Protein AF-A0A914NTS7-F1 (afdb_monomer)

Sequence (87 aa):
MPKLISSTEFYELSAQFGQFNYRVAKMTIVDRLICIGIFKSLPVFPKLDINDQVIILKYVALAVSMLGSYYCAYKLGSCTLMRKDGF

InterPro domains:
  IPR000536 Nuclear hormone receptor, ligand-binding domain [PF00104] (32-84)
  IPR000536 Nuclear hormone receptor, ligand-binding domain [PS51843] (1-87)
  IPR035500 Nuclear hormone receptor-like domain superfamily [G3DSA:1.10.565.10] (24-87)
  IPR035500 Nuclear hormone receptor-like domain superfamily [SSF48508] (27-86)

Nearest PDB structures (foldseek):
  4mdd-assembly1_B  TM=6.343E-01  e=2.785E-01  Homo sapiens
  4log-assembly1_A  TM=7.601E-01  e=8.566E-01  Escherichia coli O104:H4 str. 2009EL-2071

Solvent-accessible surface area (backbone atoms only — not comparable to full-atom values): 5095 Å² total; per-residue (Å²): 130,85,79,83,72,51,73,67,57,50,49,50,50,50,51,50,50,51,51,46,52,52,52,52,53,51,49,54,50,51,40,44,52,51,40,51,52,57,47,60,68,38,94,62,50,73,75,46,54,72,67,57,47,52,53,51,48,70,72,44,29,64,59,50,40,50,52,52,37,52,51,51,17,60,76,68,71,42,95,45,77,67,76,77,91,76,123

Secondary structure (DSSP, 8-state):
------HHHHHHHHHHHHHHHHHHHHHHHHHHHHHHHHHHTSSSGGGS-HHHHHHHHHHHHHHHHHHHHHHHHHHTT-SSSS-STT-

Structure (mmCIF, N/CA/C/O backbone):
data_AF-A0A914NTS7-F1
#
_entry.id   AF-A0A914NTS7-F1
#
loop_
_atom_site.group_PDB
_atom_site.id
_atom_site.type_symbol
_atom_site.label_atom_id
_atom_site.label_alt_id
_atom_site.label_comp_id
_atom_site.label_asym_id
_atom_site.label_entity_id
_atom_site.label_seq_id
_atom_site.pdbx_PDB_ins_code
_atom_site.Cartn_x
_atom_site.Cartn_y
_atom_site.Cartn_z
_atom_site.occupancy
_atom_site.B_iso_or_equiv
_atom_site.auth_seq_id
_atom_site.auth_comp_id
_atom_site.auth_asym_id
_atom_site.auth_atom_id
_atom_site.pdbx_PDB_model_num
ATOM 1 N N . MET A 1 1 ? 35.017 18.658 -17.237 1.00 38.44 1 MET A N 1
ATOM 2 C CA . MET A 1 1 ? 34.158 19.550 -18.046 1.00 38.44 1 MET A CA 1
ATOM 3 C C . MET A 1 1 ? 32.739 19.001 -18.020 1.00 38.44 1 MET A C 1
ATOM 5 O O . MET A 1 1 ? 32.581 17.843 -18.397 1.00 38.44 1 MET A O 1
ATOM 9 N N . PRO A 1 2 ? 31.733 19.747 -17.535 1.00 48.38 2 PRO A N 1
ATOM 10 C CA . PRO A 1 2 ? 30.341 19.327 -17.677 1.00 48.38 2 PRO A CA 1
ATOM 11 C C . PRO A 1 2 ? 29.985 19.309 -19.172 1.00 48.38 2 PRO A C 1
ATOM 13 O O . PRO A 1 2 ? 30.273 20.268 -19.887 1.00 48.38 2 PRO A O 1
ATOM 16 N N . LYS A 1 3 ? 29.435 18.193 -19.662 1.00 58.81 3 LYS A N 1
ATOM 17 C CA . LYS A 1 3 ? 28.971 18.074 -21.051 1.00 58.81 3 LYS A CA 1
ATOM 18 C C . LYS A 1 3 ? 27.770 19.008 -21.236 1.00 58.81 3 LYS A C 1
ATOM 20 O O . LYS A 1 3 ? 26.776 18.845 -20.534 1.00 58.81 3 LYS A O 1
ATOM 25 N N . LEU A 1 4 ? 27.869 19.977 -22.149 1.00 58.34 4 LEU A N 1
ATOM 26 C CA . LEU A 1 4 ? 26.712 20.751 -22.603 1.00 58.34 4 LEU A CA 1
ATOM 27 C C . LEU A 1 4 ? 25.794 19.804 -23.380 1.00 58.34 4 LEU A C 1
ATOM 29 O O . LEU A 1 4 ? 26.149 19.340 -24.459 1.00 58.34 4 LEU A O 1
ATOM 33 N N . ILE A 1 5 ? 24.653 19.487 -22.781 1.00 70.62 5 ILE A N 1
ATOM 34 C CA . ILE A 1 5 ? 23.591 18.693 -23.397 1.00 70.62 5 ILE A CA 1
ATOM 35 C C . ILE A 1 5 ? 22.918 19.583 -24.447 1.00 70.62 5 ILE A C 1
ATOM 37 O O . ILE A 1 5 ? 22.679 20.766 -24.184 1.00 70.62 5 ILE A O 1
ATOM 41 N N . SER A 1 6 ? 22.650 19.051 -25.641 1.00 74.81 6 SER A N 1
ATOM 42 C CA . SER A 1 6 ? 21.948 19.817 -26.676 1.00 74.81 6 SER A CA 1
ATOM 43 C C . SER A 1 6 ? 20.526 20.171 -26.219 1.00 74.81 6 SER A C 1
ATOM 45 O O . SER A 1 6 ? 19.934 19.482 -25.388 1.00 74.81 6 SER A O 1
ATOM 47 N N . SER A 1 7 ? 19.948 21.254 -26.748 1.00 59.59 7 SER A N 1
ATOM 48 C CA . SER A 1 7 ? 18.579 21.659 -26.397 1.00 59.59 7 SER A CA 1
ATOM 49 C C . SER A 1 7 ? 17.567 20.540 -26.662 1.00 59.59 7 SER A C 1
ATOM 51 O O . SER A 1 7 ? 16.687 20.308 -25.839 1.00 59.59 7 SER A O 1
ATOM 53 N N . THR A 1 8 ? 17.730 19.797 -27.756 1.00 66.44 8 THR A N 1
ATOM 54 C CA . THR A 1 8 ? 16.886 18.653 -28.118 1.00 66.44 8 THR A CA 1
ATOM 55 C C . THR A 1 8 ? 16.970 17.527 -27.087 1.00 66.44 8 THR A C 1
ATOM 57 O O . THR A 1 8 ? 15.939 17.073 -26.600 1.00 66.44 8 THR A O 1
ATOM 60 N N . GLU A 1 9 ? 18.179 17.146 -26.664 1.00 62.34 9 GLU A N 1
ATOM 61 C CA . GLU A 1 9 ? 18.384 16.131 -25.619 1.00 62.34 9 GLU A CA 1
ATOM 62 C C . GLU A 1 9 ? 17.844 16.588 -24.254 1.00 62.34 9 GLU A C 1
ATOM 64 O O . GLU A 1 9 ? 17.299 15.779 -23.509 1.00 62.34 9 GLU A O 1
ATOM 69 N N . PHE A 1 10 ? 17.940 17.881 -23.919 1.00 61.91 10 PHE A N 1
ATOM 70 C CA . PHE A 1 10 ? 17.346 18.434 -22.696 1.00 61.91 10 PHE A CA 1
ATOM 71 C C . PHE A 1 10 ? 15.814 18.348 -22.715 1.00 61.91 10 PHE A C 1
ATOM 73 O O . PHE A 1 10 ? 15.203 17.990 -21.704 1.00 61.91 10 PHE A O 1
ATOM 80 N N . TYR A 1 11 ? 15.185 18.649 -23.854 1.00 53.50 11 TYR A N 1
ATOM 81 C CA . TYR A 1 11 ? 13.736 18.529 -24.024 1.00 53.50 11 TYR A CA 1
ATOM 82 C C . TYR A 1 11 ? 13.272 17.072 -23.985 1.00 53.50 11 TYR A C 1
ATOM 84 O O . TYR A 1 11 ? 12.276 16.781 -23.328 1.00 53.50 11 TYR A O 1
ATOM 92 N N . GLU A 1 12 ? 14.002 16.153 -24.616 1.00 58.00 12 GLU A N 1
ATOM 93 C CA . GLU A 1 12 ? 13.702 14.719 -24.560 1.00 58.00 12 GLU A CA 1
ATOM 94 C C . GLU A 1 12 ? 13.854 14.163 -23.144 1.00 58.00 12 GLU A C 1
ATOM 96 O O . GLU A 1 12 ? 12.951 13.474 -22.668 1.00 58.00 12 GLU A O 1
ATOM 101 N N . LEU A 1 13 ? 14.923 14.530 -22.423 1.00 60.28 13 LEU A N 1
ATOM 102 C CA . LEU A 1 13 ? 15.077 14.174 -21.012 1.00 60.28 13 LEU A CA 1
ATOM 103 C C . LEU A 1 13 ? 13.928 14.739 -20.178 1.00 60.28 13 LEU A C 1
ATOM 105 O O . LEU A 1 13 ? 13.343 14.018 -19.381 1.00 60.28 13 LEU A O 1
ATOM 109 N N . SER A 1 14 ? 13.572 16.009 -20.370 1.00 55.19 14 SER A N 1
ATOM 110 C CA . SER A 1 14 ? 12.501 16.669 -19.613 1.00 55.19 14 SER A CA 1
ATOM 111 C C . SER A 1 14 ? 11.126 16.057 -19.901 1.00 55.19 14 SER A C 1
ATOM 113 O O . SER A 1 14 ? 10.326 15.876 -18.984 1.00 55.19 14 SER A O 1
ATOM 115 N N . ALA A 1 15 ? 10.857 15.678 -21.153 1.00 56.84 15 ALA A N 1
ATOM 116 C CA . ALA A 1 15 ? 9.639 14.981 -21.553 1.00 56.84 15 ALA A CA 1
ATOM 117 C C . ALA A 1 15 ? 9.590 13.554 -20.985 1.00 56.84 15 ALA A C 1
ATOM 119 O O . ALA A 1 15 ? 8.556 13.139 -20.460 1.00 56.84 15 ALA A O 1
ATOM 120 N N . GLN A 1 16 ? 10.711 12.827 -21.008 1.00 57.31 16 GLN A N 1
ATOM 121 C CA . GLN A 1 16 ? 10.836 11.513 -20.373 1.00 57.31 16 GLN A CA 1
ATOM 122 C C . GLN A 1 16 ? 10.694 11.603 -18.850 1.00 57.31 16 GLN A C 1
ATOM 124 O O . GLN A 1 16 ? 10.004 10.776 -18.261 1.00 57.31 16 GLN A O 1
ATOM 129 N N . PHE A 1 17 ? 11.250 12.633 -18.208 1.00 56.25 17 PHE A N 1
ATOM 130 C CA . PHE A 1 17 ? 11.067 12.912 -16.782 1.00 56.25 17 PHE A CA 1
ATOM 131 C C . PHE A 1 17 ? 9.615 13.267 -16.452 1.00 56.25 17 PHE A C 1
ATOM 133 O O . PHE A 1 17 ? 9.078 12.789 -15.456 1.00 56.25 17 PHE A O 1
ATOM 140 N N . GLY A 1 18 ? 8.946 14.059 -17.292 1.00 58.38 18 GLY A N 1
ATOM 141 C CA . GLY A 1 18 ? 7.523 14.369 -17.150 1.00 58.38 18 GLY A CA 1
ATOM 142 C C . GLY A 1 18 ? 6.646 13.119 -17.258 1.00 58.38 18 GLY A C 1
ATOM 143 O O . GLY A 1 18 ? 5.783 12.887 -16.410 1.00 58.38 18 GLY A O 1
ATOM 144 N N . GLN A 1 19 ? 6.912 12.263 -18.247 1.00 57.94 19 GLN A N 1
ATOM 145 C CA . GLN A 1 19 ? 6.228 10.978 -18.406 1.00 57.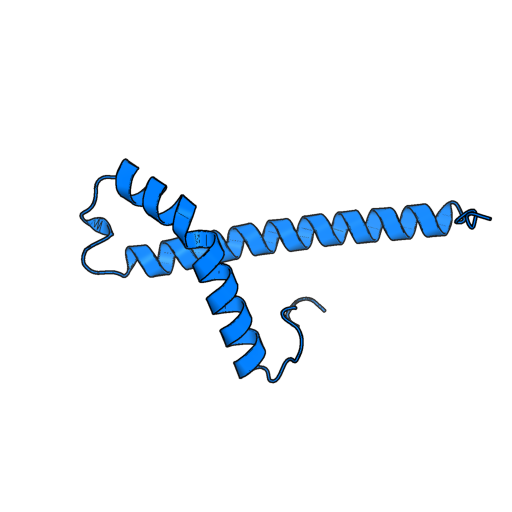94 19 GLN A CA 1
ATOM 146 C C . GLN A 1 19 ? 6.545 10.005 -17.266 1.00 57.94 19 GLN A C 1
ATOM 148 O O . GLN A 1 19 ? 5.646 9.309 -16.794 1.00 57.94 19 GLN A O 1
ATOM 153 N N . PHE A 1 20 ? 7.788 9.970 -16.789 1.00 56.56 20 PHE A N 1
ATOM 154 C CA . PHE A 1 20 ? 8.204 9.181 -15.634 1.00 56.56 20 PHE A CA 1
ATOM 155 C C . PHE A 1 20 ? 7.467 9.632 -14.370 1.00 56.56 20 PHE A C 1
ATOM 157 O O . PHE A 1 20 ? 6.841 8.811 -13.707 1.00 56.56 20 PHE A O 1
ATOM 164 N N . ASN A 1 21 ? 7.427 10.938 -14.094 1.00 59.25 21 ASN A N 1
ATOM 165 C CA . ASN A 1 21 ? 6.694 11.509 -12.964 1.00 59.25 21 ASN A CA 1
ATOM 166 C C . ASN A 1 21 ? 5.196 11.201 -13.039 1.00 59.25 21 ASN A C 1
ATOM 168 O O . ASN A 1 21 ? 4.597 10.807 -12.040 1.00 59.25 21 ASN A O 1
ATOM 172 N N . TYR A 1 22 ? 4.591 11.311 -14.224 1.00 62.16 22 TYR A N 1
ATOM 173 C CA . TYR A 1 22 ? 3.189 10.954 -14.428 1.00 62.16 22 TYR A CA 1
ATOM 174 C C . TYR A 1 22 ? 2.928 9.455 -14.198 1.00 62.16 22 TYR A C 1
ATOM 176 O O . TYR A 1 22 ? 1.966 9.087 -13.520 1.00 62.16 22 TYR A O 1
ATOM 184 N N . ARG A 1 23 ? 3.802 8.574 -14.705 1.00 62.62 23 ARG A N 1
ATOM 185 C CA . ARG A 1 23 ? 3.710 7.117 -14.499 1.00 62.62 23 ARG A CA 1
ATOM 186 C C . ARG A 1 23 ? 3.868 6.745 -13.022 1.00 62.62 23 ARG A C 1
ATOM 188 O O . ARG A 1 23 ? 3.063 5.968 -12.512 1.00 62.62 23 ARG A O 1
ATOM 195 N N . VAL A 1 24 ? 4.837 7.339 -12.325 1.00 62.00 24 VAL A N 1
ATOM 196 C CA . VAL A 1 24 ? 5.066 7.139 -10.885 1.00 62.00 24 VAL A CA 1
ATOM 197 C C . VAL A 1 24 ? 3.880 7.650 -10.064 1.00 62.00 24 VAL A C 1
ATOM 199 O O . VAL A 1 24 ? 3.409 6.950 -9.166 1.00 62.00 24 VAL A O 1
ATOM 202 N N . ALA A 1 25 ? 3.328 8.820 -10.398 1.00 65.56 25 ALA A N 1
ATOM 203 C CA . ALA A 1 25 ? 2.133 9.350 -9.744 1.00 65.56 25 ALA A CA 1
ATOM 204 C C . ALA A 1 25 ? 0.922 8.421 -9.934 1.00 65.56 25 ALA A C 1
ATOM 206 O O . ALA A 1 25 ? 0.222 8.109 -8.969 1.00 65.56 25 ALA A O 1
ATOM 207 N N . LYS A 1 26 ? 0.710 7.910 -11.155 1.00 67.69 26 LYS A N 1
ATOM 208 C CA . LYS A 1 26 ? -0.369 6.959 -11.456 1.00 67.69 26 LYS A CA 1
ATOM 209 C C . LYS A 1 26 ? -0.201 5.644 -10.690 1.00 67.69 26 LYS A C 1
ATOM 211 O O . LYS A 1 26 ? -1.168 5.177 -10.093 1.00 67.69 26 LYS A O 1
ATOM 216 N N . MET A 1 27 ? 1.008 5.079 -10.652 1.00 67.50 27 MET A N 1
ATOM 217 C CA . MET A 1 27 ? 1.312 3.890 -9.843 1.00 67.50 27 MET A CA 1
ATOM 218 C C . MET A 1 27 ? 1.027 4.123 -8.360 1.00 67.50 27 MET A C 1
ATOM 220 O O . MET A 1 27 ? 0.350 3.317 -7.734 1.00 67.50 27 MET A O 1
ATOM 224 N N . THR A 1 28 ? 1.443 5.272 -7.824 1.00 69.94 28 THR A N 1
ATOM 225 C CA . THR A 1 28 ? 1.220 5.624 -6.414 1.00 69.94 28 THR A CA 1
ATOM 226 C C . THR A 1 28 ? -0.273 5.666 -6.064 1.00 69.94 28 THR A C 1
ATOM 228 O O . THR A 1 28 ? -0.666 5.259 -4.972 1.00 69.94 28 THR A O 1
ATOM 231 N N . ILE A 1 29 ? -1.127 6.142 -6.977 1.00 76.94 29 ILE A N 1
ATOM 232 C CA . ILE A 1 29 ? -2.586 6.150 -6.785 1.00 76.94 29 ILE A CA 1
ATOM 233 C C . ILE A 1 29 ? -3.147 4.725 -6.806 1.00 76.94 29 ILE A C 1
ATOM 235 O O . ILE A 1 29 ? -3.918 4.363 -5.918 1.00 76.94 29 ILE A O 1
ATOM 239 N N . VAL A 1 30 ? -2.756 3.916 -7.795 1.00 78.69 30 VAL A N 1
ATOM 240 C CA . VAL A 1 30 ? -3.210 2.521 -7.922 1.00 78.69 30 VAL A CA 1
ATOM 241 C C . VAL A 1 30 ? -2.834 1.720 -6.679 1.00 78.69 30 VAL A C 1
ATOM 243 O O . VAL A 1 30 ? -3.686 1.047 -6.103 1.00 78.69 30 VAL A O 1
ATOM 246 N N . ASP A 1 31 ? -1.601 1.860 -6.205 1.00 75.06 31 ASP A N 1
ATOM 247 C CA . ASP A 1 31 ? -1.133 1.150 -5.022 1.00 75.06 31 ASP A CA 1
ATOM 248 C C . ASP A 1 31 ? -1.895 1.559 -3.754 1.00 75.06 31 ASP A C 1
ATOM 250 O O . ASP A 1 31 ? -2.232 0.713 -2.924 1.00 75.06 31 ASP A O 1
ATOM 254 N N . ARG A 1 32 ? -2.236 2.849 -3.614 1.00 79.44 32 ARG A N 1
ATOM 255 C CA . ARG A 1 32 ? -3.082 3.326 -2.509 1.00 79.44 32 ARG A CA 1
ATOM 256 C C . ARG A 1 32 ? -4.483 2.724 -2.568 1.00 79.44 32 ARG A C 1
ATOM 258 O O . ARG A 1 32 ? -5.005 2.330 -1.529 1.00 79.44 32 ARG A O 1
ATOM 265 N N . LEU A 1 33 ? -5.082 2.622 -3.754 1.00 84.44 33 LEU A N 1
ATOM 266 C CA . LEU A 1 33 ? -6.401 2.004 -3.929 1.00 84.44 33 LEU A CA 1
ATOM 267 C C . LEU A 1 33 ? -6.377 0.506 -3.605 1.00 84.44 33 LEU A C 1
ATOM 269 O O . LEU A 1 33 ? -7.278 0.019 -2.924 1.00 84.44 33 LEU A O 1
ATOM 273 N N . ILE A 1 34 ? -5.329 -0.207 -4.026 1.00 84.31 34 ILE A N 1
ATOM 274 C CA . ILE A 1 34 ? -5.125 -1.620 -3.677 1.00 84.31 34 ILE A CA 1
ATOM 275 C C . ILE A 1 34 ? -4.978 -1.773 -2.161 1.00 84.31 34 ILE A C 1
ATOM 277 O O . ILE A 1 34 ? -5.650 -2.615 -1.571 1.00 84.31 34 ILE A O 1
ATOM 281 N N . CYS A 1 35 ? -4.161 -0.932 -1.518 1.00 87.69 35 CYS A N 1
ATOM 282 C CA . CYS A 1 35 ? -3.995 -0.938 -0.066 1.00 87.69 35 CYS A CA 1
ATOM 283 C C . CYS A 1 35 ? -5.338 -0.737 0.655 1.00 87.69 35 CYS A C 1
ATOM 285 O O . CYS A 1 35 ? -5.697 -1.531 1.521 1.00 87.69 35 CYS A O 1
ATOM 287 N N . ILE A 1 36 ? -6.131 0.259 0.243 1.00 89.25 36 ILE A N 1
ATOM 288 C CA . ILE A 1 36 ? -7.476 0.489 0.791 1.00 89.25 36 ILE A CA 1
ATOM 289 C C . ILE A 1 36 ? -8.364 -0.747 0.605 1.00 89.25 36 ILE A C 1
ATOM 291 O O . ILE A 1 36 ? -9.057 -1.139 1.542 1.00 89.25 36 ILE A O 1
ATOM 295 N N . GLY A 1 37 ? -8.338 -1.373 -0.575 1.00 88.44 37 GLY A N 1
ATOM 296 C CA . GLY A 1 37 ? -9.101 -2.590 -0.862 1.00 88.44 37 GLY A CA 1
ATOM 297 C C . GLY A 1 37 ? -8.722 -3.758 0.051 1.00 88.44 37 GLY A C 1
ATOM 298 O O . GLY A 1 37 ? -9.601 -4.384 0.642 1.00 88.44 37 GLY A O 1
ATOM 299 N N . ILE A 1 38 ? -7.420 -4.000 0.233 1.00 89.25 38 ILE A N 1
ATOM 300 C CA . ILE A 1 38 ? -6.900 -5.030 1.142 1.00 89.25 38 ILE A CA 1
ATOM 301 C C . ILE A 1 38 ? -7.37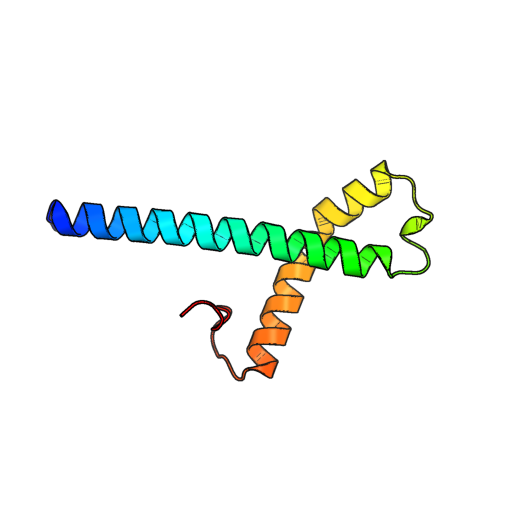7 -4.756 2.567 1.00 89.25 38 ILE A C 1
ATOM 303 O O . ILE A 1 38 ? -7.975 -5.626 3.195 1.00 89.25 38 ILE A O 1
ATOM 307 N N . PHE A 1 39 ? -7.178 -3.541 3.074 1.00 90.94 39 PHE A N 1
ATOM 308 C CA . PHE A 1 39 ? -7.546 -3.218 4.449 1.00 90.94 39 PHE A CA 1
ATOM 309 C C . PHE A 1 39 ? -9.056 -3.263 4.679 1.00 90.94 39 PHE A C 1
ATOM 311 O O . PHE A 1 39 ? -9.491 -3.828 5.677 1.00 90.94 39 PHE A O 1
ATOM 318 N N . LYS A 1 40 ? -9.881 -2.782 3.743 1.00 90.50 40 LYS A N 1
ATOM 319 C CA . LYS A 1 40 ? -11.344 -2.903 3.851 1.00 90.50 40 LYS A CA 1
ATOM 320 C C . LYS A 1 40 ? -11.850 -4.345 3.822 1.00 90.50 40 LYS A C 1
ATOM 322 O O . LYS A 1 40 ? -12.941 -4.594 4.323 1.00 90.50 40 LYS A O 1
ATOM 327 N N . SER A 1 41 ? -11.080 -5.280 3.269 1.00 92.31 41 SER A N 1
ATOM 328 C CA . SER A 1 41 ? -11.421 -6.706 3.295 1.00 92.31 41 SER A CA 1
ATOM 329 C C . SER A 1 41 ? -11.133 -7.385 4.644 1.00 92.31 41 SER A C 1
ATOM 331 O O . SER A 1 41 ? -11.612 -8.492 4.885 1.00 92.31 41 SER A O 1
ATOM 333 N N . LEU A 1 42 ? -10.386 -6.736 5.549 1.00 91.56 42 LEU A N 1
ATOM 334 C CA . LEU A 1 42 ? -10.082 -7.287 6.870 1.00 91.56 42 LEU A CA 1
ATOM 335 C C . LEU A 1 42 ? -11.311 -7.201 7.791 1.00 91.56 42 LEU A C 1
ATOM 337 O O . LEU A 1 42 ? -11.941 -6.152 7.871 1.00 91.56 42 LEU A O 1
ATOM 341 N N . PRO A 1 43 ? -11.622 -8.238 8.584 1.00 90.62 43 PRO A N 1
ATOM 342 C CA . PRO A 1 43 ? -12.853 -8.292 9.383 1.00 90.62 43 PRO A CA 1
ATOM 343 C C . PRO A 1 43 ? -12.944 -7.240 10.504 1.00 90.62 43 PRO A C 1
ATOM 345 O O . PRO A 1 43 ? -14.033 -6.967 11.014 1.00 90.62 43 PRO A O 1
ATOM 348 N N . VAL A 1 44 ? -11.811 -6.665 10.918 1.00 92.25 44 VAL A N 1
ATOM 349 C CA . VAL A 1 44 ? -11.732 -5.690 12.022 1.00 92.25 44 VAL A CA 1
ATOM 350 C C . VAL A 1 44 ? -11.603 -4.254 11.514 1.00 92.25 44 VAL A C 1
ATOM 352 O O . VAL A 1 44 ? -12.111 -3.337 12.146 1.00 92.25 44 VAL A O 1
ATOM 355 N N . PHE A 1 45 ? -10.975 -4.041 10.359 1.00 92.94 45 PHE A N 1
ATOM 356 C CA . PHE A 1 45 ? -10.605 -2.703 9.898 1.00 92.94 45 PHE A CA 1
ATOM 357 C C . PHE A 1 45 ? -11.807 -1.782 9.598 1.00 92.94 45 PHE A C 1
ATOM 359 O O . PHE A 1 45 ? -11.785 -0.644 10.060 1.00 92.94 45 PHE A O 1
ATOM 366 N N . PRO A 1 46 ? -12.899 -2.237 8.943 1.00 92.94 46 PRO A N 1
ATOM 3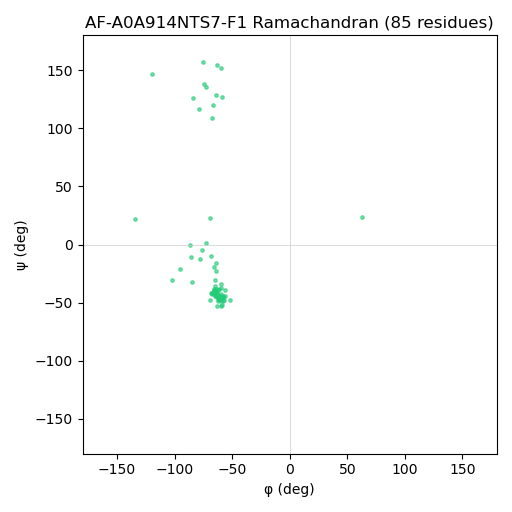67 C CA . PRO A 1 46 ? -14.095 -1.415 8.744 1.00 92.94 46 PRO A CA 1
ATOM 368 C C . PRO A 1 46 ? -14.817 -1.019 10.037 1.00 92.94 46 PRO A C 1
ATOM 370 O O . PRO A 1 46 ? -15.671 -0.141 9.995 1.00 92.94 46 PRO A O 1
ATOM 373 N N . LYS A 1 47 ? -14.516 -1.684 11.163 1.00 94.81 47 LYS A N 1
ATOM 374 C CA . LYS A 1 47 ? -15.114 -1.393 12.475 1.00 94.81 47 LYS A CA 1
ATOM 375 C C . LYS A 1 47 ? -14.375 -0.284 13.229 1.00 94.81 47 LYS A C 1
ATOM 377 O O . LYS A 1 47 ? -14.867 0.157 14.261 1.00 94.81 47 LYS A O 1
ATOM 382 N N . LEU A 1 48 ? -13.194 0.119 12.755 1.00 94.00 48 LEU A N 1
ATOM 383 C CA . LEU A 1 48 ? -12.411 1.205 13.343 1.00 94.00 48 LEU A CA 1
ATOM 384 C C . LEU A 1 48 ? -13.022 2.564 12.996 1.00 94.00 48 LEU A C 1
ATOM 386 O O . LEU A 1 48 ? -13.699 2.693 11.972 1.00 94.00 48 LEU A O 1
ATOM 390 N N . ASP A 1 49 ? -12.728 3.582 13.805 1.00 95.38 49 ASP A N 1
ATOM 391 C CA . ASP A 1 49 ? -13.091 4.957 13.470 1.00 95.38 49 ASP A CA 1
ATOM 392 C C . ASP A 1 49 ? -12.438 5.392 12.151 1.00 95.38 49 ASP A C 1
ATOM 394 O O . ASP A 1 49 ? -11.360 4.920 11.775 1.00 95.38 49 ASP A O 1
ATOM 398 N N . ILE A 1 50 ? -13.082 6.315 11.437 1.00 92.12 50 ILE A N 1
ATOM 399 C CA . ILE A 1 50 ? -12.563 6.796 10.157 1.00 92.12 50 ILE A CA 1
ATOM 400 C C . ILE A 1 50 ? -11.175 7.434 10.312 1.00 92.12 50 ILE A C 1
ATOM 402 O O . ILE A 1 50 ? -10.331 7.265 9.430 1.00 92.12 50 ILE A O 1
ATOM 406 N N . ASN A 1 51 ? -10.898 8.104 11.437 1.00 94.62 51 ASN A N 1
ATOM 407 C CA . ASN A 1 51 ? -9.588 8.698 11.689 1.00 94.62 51 ASN A CA 1
ATOM 408 C C . ASN A 1 51 ? -8.517 7.619 11.866 1.00 94.62 51 ASN A C 1
ATOM 410 O O . ASN A 1 51 ? -7.446 7.717 11.265 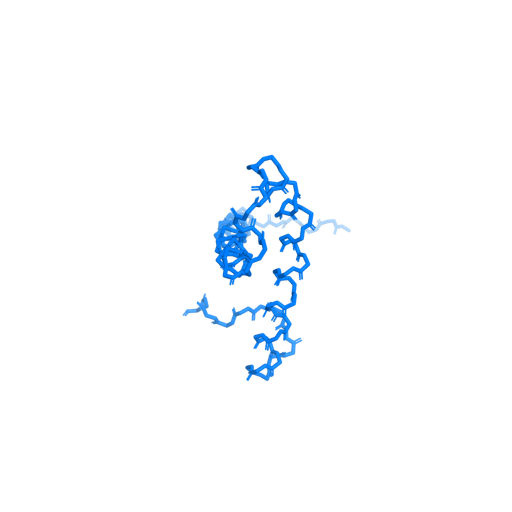1.00 94.62 51 ASN A O 1
ATOM 414 N N . ASP A 1 52 ? -8.828 6.553 12.603 1.00 93.88 52 ASP A N 1
ATOM 415 C CA . ASP A 1 52 ? -7.920 5.422 12.805 1.00 93.88 52 ASP A CA 1
ATOM 416 C C . ASP A 1 52 ? -7.645 4.685 11.491 1.00 93.88 52 ASP A C 1
ATOM 418 O O . ASP A 1 52 ? -6.495 4.363 11.181 1.00 93.88 52 ASP A O 1
ATOM 422 N N . GLN A 1 53 ? -8.676 4.483 10.662 1.00 93.00 53 GLN A N 1
ATOM 423 C CA . GLN A 1 53 ? -8.521 3.894 9.329 1.00 93.00 53 GLN A CA 1
ATOM 424 C C . GLN A 1 53 ? -7.566 4.724 8.460 1.00 93.00 53 GLN A C 1
ATOM 426 O O . GLN A 1 53 ? -6.670 4.170 7.818 1.00 93.00 53 GLN A O 1
ATOM 431 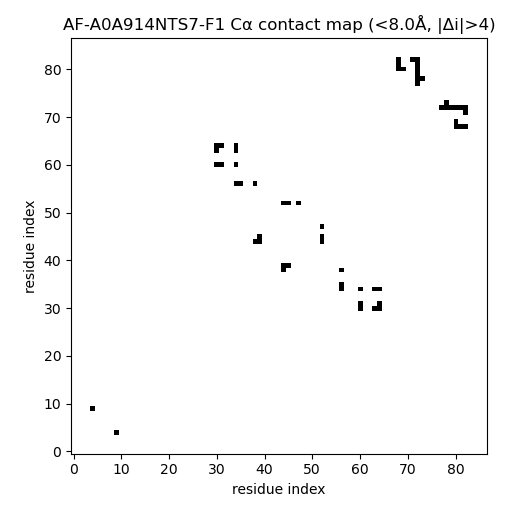N N . VAL A 1 54 ? -7.726 6.051 8.451 1.00 91.56 54 VAL A N 1
ATOM 432 C CA . VAL A 1 54 ? -6.866 6.967 7.686 1.00 91.56 54 VAL A CA 1
ATOM 433 C C . VAL A 1 54 ? -5.430 6.948 8.207 1.00 91.56 54 VAL A C 1
ATOM 435 O O . VAL A 1 54 ? -4.495 6.900 7.403 1.00 91.56 54 VAL A O 1
ATOM 438 N N . ILE A 1 55 ? -5.237 6.949 9.530 1.00 93.44 55 ILE A N 1
ATOM 439 C CA . ILE A 1 55 ? -3.914 6.875 10.160 1.00 93.44 55 ILE A CA 1
ATOM 440 C C . ILE A 1 55 ? -3.211 5.584 9.740 1.00 93.44 55 ILE A C 1
ATOM 442 O O . ILE A 1 55 ? -2.111 5.638 9.191 1.00 93.44 55 ILE A O 1
ATOM 446 N N . ILE A 1 56 ? -3.858 4.431 9.915 1.00 91.50 56 ILE A N 1
ATOM 447 C CA . ILE A 1 56 ? -3.282 3.128 9.562 1.00 91.50 56 ILE A CA 1
ATOM 448 C C . ILE A 1 56 ? -2.903 3.090 8.079 1.00 91.50 56 ILE A C 1
ATOM 450 O O . ILE A 1 56 ? -1.770 2.746 7.738 1.00 91.50 56 ILE A O 1
ATOM 454 N N . LEU A 1 57 ? -3.806 3.506 7.187 1.00 90.12 57 LEU A N 1
ATOM 455 C CA . LEU A 1 57 ? -3.536 3.521 5.747 1.00 90.12 57 LEU A CA 1
ATOM 456 C C . LEU A 1 57 ? -2.363 4.436 5.387 1.00 90.12 57 LEU A C 1
ATOM 458 O O . LEU A 1 57 ? -1.555 4.077 4.531 1.00 90.12 57 LEU A O 1
ATOM 462 N N . LYS A 1 58 ? -2.223 5.589 6.050 1.00 88.12 58 LYS A N 1
ATOM 463 C CA . LYS A 1 58 ? -1.121 6.528 5.807 1.00 88.12 58 LYS A CA 1
ATOM 464 C C . LYS A 1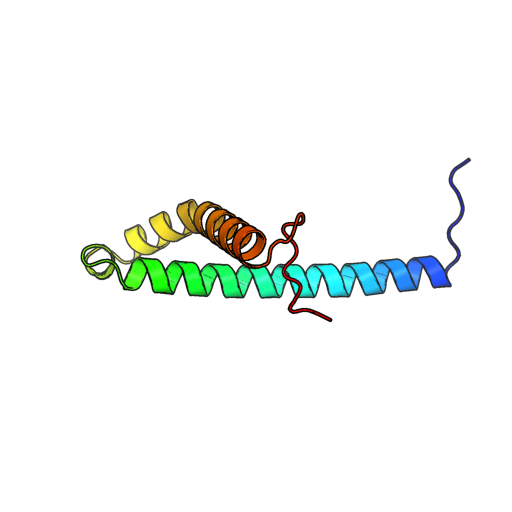 58 ? 0.244 5.913 6.122 1.00 88.12 58 LYS A C 1
ATOM 466 O O . LYS A 1 58 ? 1.191 6.157 5.377 1.00 88.12 58 LYS A O 1
ATOM 471 N N . TYR A 1 59 ? 0.347 5.122 7.189 1.00 88.75 59 TYR A N 1
ATOM 472 C CA . TYR A 1 59 ? 1.609 4.495 7.593 1.00 88.75 59 TYR A CA 1
ATOM 473 C C . TYR A 1 59 ? 1.892 3.181 6.861 1.00 88.75 59 TYR A C 1
ATOM 475 O O . TYR A 1 59 ? 3.050 2.869 6.591 1.00 88.75 59 TYR A O 1
ATOM 483 N N . VAL A 1 60 ? 0.855 2.420 6.508 1.00 87.69 60 VAL A N 1
ATOM 484 C CA . VAL A 1 60 ? 1.029 1.065 5.966 1.00 87.69 60 VAL A CA 1
ATOM 485 C C . VAL A 1 60 ? 1.025 1.024 4.434 1.00 87.69 60 VAL A C 1
ATOM 487 O O . VAL A 1 60 ? 1.596 0.100 3.855 1.00 87.69 60 VAL A O 1
ATOM 490 N N . ALA A 1 61 ? 0.469 2.036 3.753 1.00 82.81 61 ALA A N 1
ATOM 491 C CA . ALA A 1 61 ? 0.386 2.054 2.291 1.00 82.81 61 ALA A CA 1
ATOM 492 C C . ALA A 1 61 ? 1.733 1.807 1.607 1.00 82.81 61 ALA A C 1
ATOM 494 O O . ALA A 1 61 ? 1.806 0.932 0.755 1.00 82.81 61 ALA A O 1
ATOM 495 N N . LEU A 1 62 ? 2.802 2.497 2.021 1.00 81.88 62 LEU A N 1
ATOM 496 C CA . LEU A 1 62 ? 4.122 2.328 1.407 1.00 81.88 62 LEU A CA 1
ATOM 497 C C . LEU A 1 62 ? 4.651 0.892 1.551 1.00 81.88 62 LEU A C 1
ATOM 499 O O . LEU A 1 62 ? 5.150 0.317 0.586 1.00 81.88 62 LEU A O 1
ATOM 503 N N . ALA A 1 63 ? 4.516 0.302 2.740 1.00 85.38 63 ALA A N 1
ATOM 504 C CA . ALA A 1 63 ? 4.973 -1.060 2.999 1.00 85.38 63 ALA A CA 1
ATOM 505 C C . ALA A 1 63 ? 4.206 -2.082 2.143 1.00 85.38 63 ALA A C 1
ATOM 507 O O . ALA A 1 63 ? 4.806 -2.983 1.558 1.00 85.38 63 ALA A O 1
ATOM 508 N N . VAL A 1 64 ? 2.888 -1.907 2.012 1.00 84.62 64 VAL A N 1
ATOM 509 C CA . VAL A 1 64 ? 2.039 -2.767 1.175 1.00 84.62 64 VAL A CA 1
ATOM 510 C C . VAL A 1 64 ? 2.364 -2.605 -0.307 1.00 84.62 64 VAL A C 1
ATOM 512 O O . VAL A 1 64 ? 2.471 -3.610 -1.007 1.00 84.62 64 VAL A O 1
ATOM 515 N N . SER A 1 65 ? 2.592 -1.378 -0.784 1.00 78.75 65 SER A N 1
ATOM 516 C CA . SER A 1 65 ? 3.037 -1.108 -2.157 1.00 78.75 65 SER A CA 1
ATOM 517 C C . SER A 1 65 ? 4.347 -1.822 -2.482 1.00 78.75 65 SER A C 1
ATOM 519 O O . SER A 1 65 ? 4.469 -2.454 -3.534 1.00 78.75 65 SER A O 1
ATOM 521 N N . MET A 1 66 ? 5.322 -1.765 -1.566 1.00 80.62 66 MET A N 1
ATOM 522 C CA . MET A 1 66 ? 6.592 -2.466 -1.736 1.00 80.62 66 MET A CA 1
ATOM 523 C C . MET A 1 66 ? 6.365 -3.976 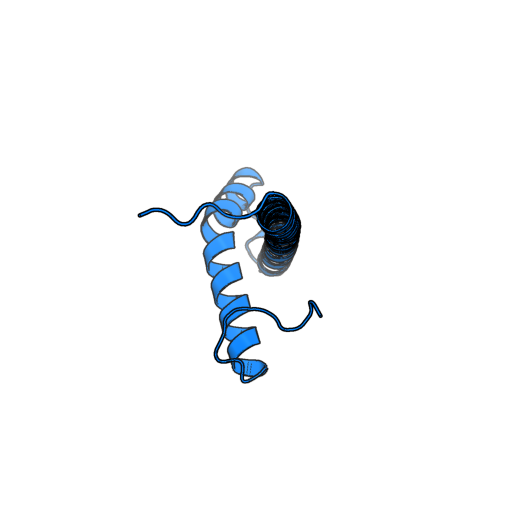-1.792 1.00 80.62 66 MET A C 1
ATOM 525 O O . MET A 1 66 ? 6.768 -4.601 -2.769 1.00 80.62 66 MET A O 1
ATOM 529 N N . LEU A 1 67 ? 5.666 -4.560 -0.814 1.00 83.94 67 LEU A N 1
ATOM 530 C CA . LEU A 1 67 ? 5.375 -6.000 -0.795 1.00 83.94 67 LEU A CA 1
ATOM 531 C C . LEU A 1 67 ? 4.658 -6.470 -2.067 1.00 83.94 67 LEU A C 1
ATOM 533 O O . LEU A 1 67 ? 5.057 -7.477 -2.652 1.00 83.94 67 LEU A O 1
ATOM 537 N N . GLY A 1 68 ? 3.651 -5.726 -2.530 1.00 79.62 68 GLY A N 1
ATOM 538 C CA . GLY A 1 68 ? 2.945 -6.016 -3.778 1.00 79.62 68 GLY A CA 1
ATOM 539 C C . GLY A 1 68 ? 3.874 -5.973 -4.990 1.00 79.62 68 GLY A C 1
ATOM 540 O O . GLY A 1 68 ? 3.863 -6.887 -5.813 1.00 79.62 68 GLY A O 1
ATOM 541 N N . SER A 1 69 ? 4.742 -4.963 -5.061 1.00 76.62 69 SER A N 1
ATOM 542 C CA . SER A 1 69 ? 5.723 -4.817 -6.142 1.00 76.62 69 SER A CA 1
ATOM 543 C C . SER A 1 69 ? 6.746 -5.957 -6.155 1.00 76.62 69 SER A C 1
ATOM 545 O O . SER A 1 69 ? 6.999 -6.531 -7.213 1.00 76.62 69 SER A O 1
ATOM 547 N N . TYR A 1 70 ? 7.285 -6.346 -4.994 1.00 78.94 70 TYR A N 1
ATOM 548 C CA . TYR A 1 70 ? 8.205 -7.485 -4.873 1.00 78.94 70 TYR A CA 1
ATOM 549 C C . TYR A 1 70 ? 7.530 -8.808 -5.230 1.00 78.94 70 TYR A C 1
ATOM 551 O O . TYR A 1 70 ? 8.113 -9.618 -5.949 1.00 78.94 70 TYR A O 1
ATOM 559 N N . TYR A 1 71 ? 6.298 -9.025 -4.768 1.00 82.38 71 TYR A N 1
ATOM 560 C CA . TYR A 1 71 ? 5.537 -10.226 -5.097 1.00 82.38 71 TYR A CA 1
ATOM 561 C C . TYR A 1 71 ? 5.288 -10.336 -6.605 1.00 82.38 71 TYR A C 1
ATOM 563 O O . TYR A 1 71 ? 5.528 -11.390 -7.197 1.00 82.38 71 TYR A O 1
ATOM 571 N N . CYS A 1 72 ? 4.859 -9.243 -7.243 1.00 75.00 72 CYS A N 1
ATOM 572 C CA . CYS A 1 72 ? 4.681 -9.188 -8.690 1.00 75.00 72 CYS A CA 1
ATOM 573 C C . CYS A 1 72 ? 6.002 -9.420 -9.433 1.00 75.00 72 CYS A C 1
ATOM 575 O O . CYS A 1 72 ? 6.030 -10.226 -10.360 1.00 75.00 72 CYS A O 1
ATOM 577 N N . ALA A 1 73 ? 7.097 -8.772 -9.020 1.00 76.19 73 ALA A N 1
ATOM 578 C CA . ALA A 1 73 ? 8.411 -8.960 -9.634 1.00 76.19 73 ALA A CA 1
ATOM 579 C C . ALA A 1 73 ? 8.868 -10.424 -9.546 1.00 76.19 73 ALA A C 1
ATOM 581 O O . ALA A 1 73 ? 9.243 -11.009 -10.559 1.00 76.19 73 ALA A O 1
ATOM 582 N N . TYR A 1 74 ? 8.731 -11.048 -8.372 1.00 82.19 74 TYR A N 1
ATOM 583 C CA . TYR A 1 74 ? 9.034 -12.463 -8.173 1.00 82.19 74 TYR A CA 1
ATOM 584 C C . TYR A 1 74 ? 8.181 -13.369 -9.071 1.00 82.19 74 TYR A C 1
ATOM 586 O O . TYR A 1 74 ? 8.716 -14.225 -9.773 1.00 82.19 74 TYR A O 1
ATOM 594 N N . LYS A 1 75 ? 6.857 -13.162 -9.104 1.00 80.25 75 LYS A N 1
ATOM 595 C CA . LYS A 1 75 ? 5.938 -13.969 -9.924 1.00 80.25 75 LYS A CA 1
ATOM 596 C C . LYS A 1 75 ? 6.171 -13.823 -11.425 1.00 80.25 75 LYS A C 1
ATOM 598 O O . LYS A 1 75 ? 5.941 -14.780 -12.155 1.00 80.25 75 LYS A O 1
ATOM 603 N N . LEU A 1 76 ? 6.634 -12.660 -11.873 1.00 78.00 76 LEU A N 1
ATOM 604 C CA . LEU A 1 76 ? 6.962 -12.392 -13.274 1.00 78.00 76 LEU A CA 1
ATOM 605 C C . LEU A 1 76 ? 8.400 -12.795 -13.645 1.00 78.00 76 LEU A C 1
ATOM 607 O O . LEU A 1 76 ? 8.799 -12.600 -14.791 1.00 78.00 76 LEU A O 1
ATOM 611 N N . GLY A 1 77 ? 9.190 -13.319 -12.698 1.00 77.94 77 GLY A N 1
ATOM 612 C CA . GLY A 1 77 ? 10.612 -13.609 -12.910 1.00 77.94 77 GLY A CA 1
ATOM 613 C C . GLY A 1 77 ? 11.442 -12.356 -13.216 1.00 77.94 77 GLY A C 1
ATOM 614 O O . GLY A 1 77 ? 12.480 -12.443 -13.866 1.00 77.94 77 GLY A O 1
ATOM 615 N N . SER A 1 78 ? 10.969 -11.179 -12.797 1.00 71.44 78 SER A N 1
ATOM 616 C CA . SER A 1 78 ? 11.641 -9.905 -13.031 1.00 71.44 78 SER A CA 1
ATOM 617 C C . SER A 1 78 ? 12.704 -9.659 -11.966 1.00 71.44 78 SER A C 1
ATOM 619 O O . SER A 1 78 ? 12.412 -9.628 -10.772 1.00 71.44 78 SER A O 1
ATOM 621 N N . CYS A 1 79 ? 13.937 -9.401 -12.401 1.00 66.94 79 CYS A N 1
ATOM 622 C CA . CYS A 1 79 ? 15.019 -8.939 -11.528 1.00 66.94 79 CYS A CA 1
ATOM 623 C C . CYS A 1 79 ? 14.890 -7.453 -11.156 1.00 66.94 79 CYS A C 1
ATOM 625 O O . CYS A 1 79 ? 15.696 -6.939 -10.383 1.00 66.94 79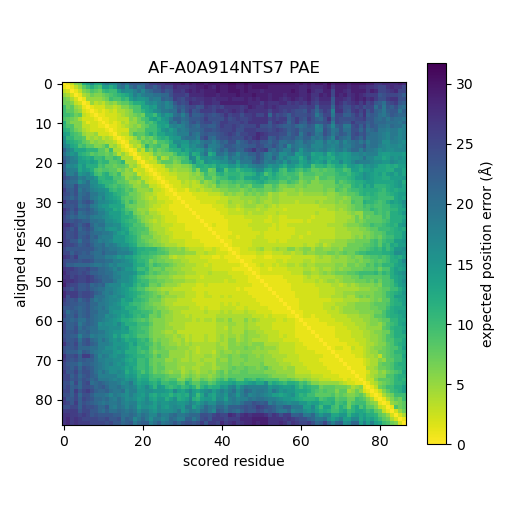 CYS A O 1
ATOM 627 N N . THR A 1 80 ? 13.903 -6.747 -11.716 1.00 63.88 80 THR A N 1
ATOM 628 C CA . THR A 1 80 ? 13.647 -5.334 -11.441 1.00 63.88 80 THR A CA 1
ATOM 629 C C . THR A 1 80 ? 12.247 -5.144 -10.865 1.00 63.88 80 THR A C 1
ATOM 631 O O . THR A 1 80 ? 11.296 -5.835 -11.235 1.00 63.88 80 THR A O 1
ATOM 634 N N . LEU A 1 81 ? 12.113 -4.161 -9.971 1.00 56.66 81 LEU A N 1
ATOM 635 C CA . LEU A 1 81 ? 10.833 -3.749 -9.377 1.00 56.66 81 LEU A CA 1
ATOM 636 C C . LEU A 1 81 ? 9.928 -2.984 -10.353 1.00 56.66 81 LEU A C 1
ATOM 638 O O . LEU A 1 81 ? 8.842 -2.546 -9.981 1.00 56.66 81 LEU A O 1
ATOM 642 N N . MET A 1 82 ? 10.365 -2.800 -11.599 1.00 55.94 82 MET A N 1
ATOM 643 C CA . MET A 1 82 ? 9.549 -2.157 -12.615 1.00 55.94 82 MET A CA 1
ATOM 644 C C . MET A 1 82 ? 8.539 -3.168 -13.154 1.00 55.94 82 MET A C 1
ATOM 646 O O . MET A 1 82 ? 8.913 -4.175 -13.755 1.00 55.94 82 MET A O 1
ATOM 650 N N . ARG A 1 83 ? 7.243 -2.896 -12.952 1.00 52.97 83 ARG A N 1
ATOM 651 C CA . ARG A 1 83 ? 6.185 -3.643 -13.642 1.00 52.97 83 ARG A CA 1
ATOM 652 C C . ARG A 1 83 ? 6.391 -3.478 -15.148 1.00 52.97 83 ARG A C 1
ATOM 654 O O . ARG A 1 83 ? 6.486 -2.355 -15.638 1.00 52.97 83 ARG A O 1
ATOM 661 N N . LYS A 1 84 ? 6.445 -4.598 -15.872 1.00 53.03 84 LYS A N 1
ATOM 662 C CA . LYS A 1 84 ? 6.566 -4.625 -17.339 1.00 53.03 84 LYS A CA 1
ATOM 663 C C . LYS A 1 84 ? 5.313 -4.114 -18.061 1.00 53.03 84 LYS A C 1
ATOM 665 O O . LYS A 1 84 ? 5.379 -3.879 -19.260 1.00 53.03 84 LYS A O 1
ATOM 670 N N . ASP A 1 85 ? 4.213 -3.901 -17.338 1.00 50.00 85 ASP A N 1
ATOM 671 C CA . ASP A 1 85 ? 2.875 -3.563 -17.852 1.00 50.00 85 ASP A CA 1
ATOM 672 C C . ASP A 1 85 ? 2.754 -2.142 -18.467 1.00 50.00 85 ASP A C 1
ATOM 674 O O . ASP A 1 85 ? 1.670 -1.564 -18.485 1.00 50.00 85 ASP A O 1
ATOM 678 N N . GLY A 1 86 ? 3.855 -1.528 -18.914 1.00 44.16 86 GLY A N 1
ATOM 679 C CA . GLY A 1 86 ? 3.910 -0.133 -19.370 1.00 44.16 86 GLY A CA 1
ATOM 680 C C . GLY A 1 86 ? 4.666 0.102 -20.680 1.00 44.16 86 GLY A C 1
ATOM 681 O O . GLY A 1 86 ? 5.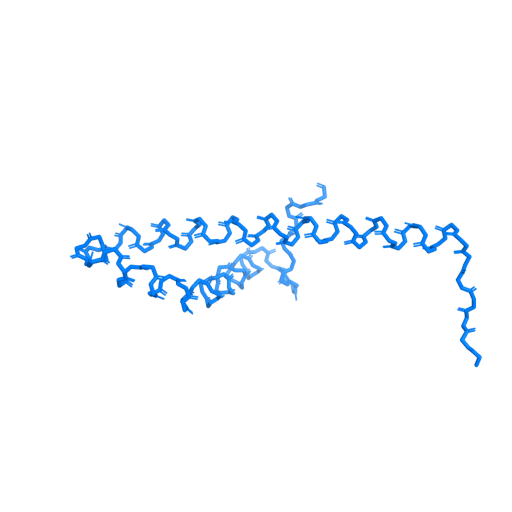143 1.228 -20.885 1.00 44.16 86 GLY A O 1
ATOM 682 N N . PHE A 1 87 ? 4.804 -0.934 -21.512 1.00 40.00 87 PHE A N 1
ATOM 683 C CA . PHE A 1 87 ? 5.227 -0.827 -22.911 1.00 40.00 87 PHE A CA 1
ATOM 684 C C . PHE A 1 87 ? 4.024 -0.932 -23.842 1.00 40.00 87 PHE A C 1
ATOM 686 O O . PHE A 1 87 ? 3.192 -1.837 -23.609 1.00 40.00 87 PHE A O 1
#

Radius of gyration: 18.41 Å; Cα contacts (8 Å, |Δi|>4): 30; chains: 1; bounding box: 49×36×42 Å

Organism: Meloidogyne incognita (NCBI:txid6306)

Foldseek 3Di:
DPDDDDPVRVVVVVVVVVVVVVVVVVLLVVLLVVLLVVQVPDPCNVVDDPVVNVVCSVVCSVVSSVVVLVVQCVVVVHPDSDDPVPD

pLDDT: mean 74.29, std 15.2, range [38.44, 95.38]

Mean predicted aligned error: 11.63 Å